Protein AF-A0A3C0TPS1-F1 (afdb_monomer_lite)

pLDDT: mean 89.46, std 7.99, range [56.47, 97.81]

Structure (mmCIF, N/CA/C/O backbone):
data_AF-A0A3C0TPS1-F1
#
_entry.id   AF-A0A3C0TPS1-F1
#
loop_
_atom_site.group_PDB
_atom_site.id
_atom_site.type_symbol
_atom_site.label_atom_id
_atom_site.label_alt_id
_atom_site.label_comp_id
_atom_site.label_asym_id
_atom_site.label_entity_id
_atom_site.label_seq_id
_atom_site.pdbx_PDB_ins_code
_atom_site.Cartn_x
_atom_site.Cartn_y
_atom_site.Cartn_z
_atom_site.occupancy
_atom_site.B_iso_or_equiv
_atom_site.auth_seq_id
_atom_site.auth_comp_id
_atom_site.auth_asym_id
_atom_site.auth_atom_id
_atom_site.pdbx_PDB_model_num
ATOM 1 N N . MET A 1 1 ? 9.807 -20.018 -4.879 1.00 60.03 1 MET A N 1
ATOM 2 C CA . MET A 1 1 ? 9.439 -18.612 -5.180 1.00 60.03 1 MET A CA 1
ATOM 3 C C . MET A 1 1 ? 10.696 -17.886 -5.630 1.00 60.03 1 MET A C 1
ATOM 5 O O . MET A 1 1 ? 11.675 -17.925 -4.900 1.00 60.03 1 MET A O 1
ATOM 9 N N . SER A 1 2 ? 10.713 -17.279 -6.819 1.00 87.44 2 SER A N 1
ATOM 10 C CA . SER A 1 2 ? 11.875 -16.501 -7.288 1.00 87.44 2 SER A CA 1
ATOM 11 C C . SER A 1 2 ? 12.015 -15.191 -6.498 1.00 87.44 2 SER A C 1
ATOM 13 O O . SER A 1 2 ? 11.004 -14.624 -6.071 1.00 87.44 2 SER A O 1
ATOM 15 N N . SER A 1 3 ? 13.234 -14.667 -6.347 1.00 85.50 3 SER A N 1
ATOM 16 C CA . SER A 1 3 ? 13.493 -13.360 -5.721 1.00 85.50 3 SER A CA 1
ATOM 17 C C . SER A 1 3 ? 12.656 -12.240 -6.357 1.00 85.50 3 SER A C 1
ATOM 19 O O . SER A 1 3 ? 12.059 -11.428 -5.650 1.00 85.50 3 SER A O 1
ATOM 21 N N . GLY A 1 4 ? 12.498 -12.261 -7.684 1.00 88.50 4 GLY A N 1
ATOM 22 C CA . GLY A 1 4 ? 11.648 -11.316 -8.409 1.00 88.50 4 GLY A CA 1
ATOM 23 C C . GLY A 1 4 ? 10.169 -11.410 -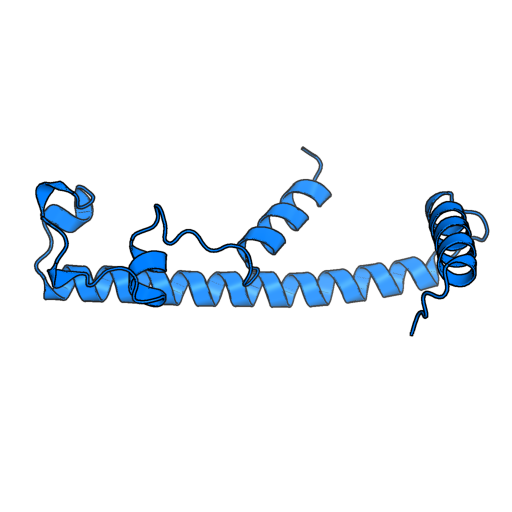8.020 1.00 88.50 4 GLY A C 1
ATOM 24 O O . GLY A 1 4 ? 9.512 -10.385 -7.849 1.00 88.50 4 GLY A O 1
ATOM 25 N N . SER A 1 5 ? 9.650 -12.624 -7.804 1.00 90.94 5 SER A N 1
ATOM 26 C CA . SER A 1 5 ? 8.246 -12.834 -7.411 1.00 90.94 5 SER A CA 1
ATOM 27 C C . SER A 1 5 ? 7.932 -12.279 -6.017 1.00 90.94 5 SER A C 1
ATOM 29 O O . SER A 1 5 ? 6.861 -11.713 -5.800 1.00 90.94 5 SER A O 1
ATOM 31 N N . LEU A 1 6 ? 8.890 -12.365 -5.086 1.00 93.12 6 LEU A N 1
ATOM 32 C CA . LEU A 1 6 ? 8.752 -11.805 -3.741 1.00 93.12 6 LEU A CA 1
ATOM 33 C C . LEU A 1 6 ? 8.708 -10.275 -3.781 1.00 93.12 6 LEU A C 1
ATOM 35 O O . LEU A 1 6 ? 7.841 -9.673 -3.151 1.00 93.12 6 LEU A O 1
ATOM 39 N N . VAL A 1 7 ? 9.585 -9.653 -4.577 1.00 93.06 7 VAL A N 1
ATOM 40 C CA . VAL A 1 7 ? 9.594 -8.195 -4.771 1.00 93.06 7 VAL A CA 1
ATOM 41 C C . VAL A 1 7 ? 8.271 -7.718 -5.367 1.00 93.06 7 VAL A C 1
ATOM 43 O O . VAL A 1 7 ? 7.671 -6.784 -4.840 1.00 93.06 7 VAL A O 1
ATOM 46 N N . GLN A 1 8 ? 7.777 -8.379 -6.418 1.00 93.94 8 GLN A N 1
ATOM 47 C CA . GLN A 1 8 ? 6.508 -8.002 -7.050 1.00 93.94 8 GLN A CA 1
ATOM 48 C C . GLN A 1 8 ? 5.327 -8.118 -6.086 1.00 93.94 8 GLN A C 1
ATOM 50 O O . GLN A 1 8 ? 4.478 -7.229 -6.044 1.00 93.94 8 GLN A O 1
ATOM 55 N N . ARG A 1 9 ? 5.301 -9.157 -5.244 1.00 95.06 9 ARG A N 1
ATOM 56 C CA . ARG A 1 9 ? 4.268 -9.297 -4.214 1.00 95.06 9 ARG A CA 1
ATOM 57 C C . ARG A 1 9 ? 4.318 -8.162 -3.191 1.00 95.06 9 ARG A C 1
ATOM 59 O O . ARG A 1 9 ? 3.268 -7.643 -2.821 1.00 95.06 9 ARG A O 1
ATOM 66 N N . SER A 1 10 ? 5.506 -7.764 -2.739 1.00 95.44 10 SER A N 1
ATOM 67 C CA . SER A 1 10 ? 5.656 -6.636 -1.810 1.00 95.44 10 SER A CA 1
ATOM 68 C C . SER A 1 10 ? 5.163 -5.324 -2.422 1.00 95.44 10 SER A C 1
ATOM 70 O O . SER A 1 10 ? 4.464 -4.567 -1.755 1.00 95.44 10 SER A O 1
ATOM 72 N N . VAL A 1 11 ? 5.457 -5.086 -3.704 1.00 96.06 11 VAL A N 1
ATOM 73 C CA . VAL A 1 11 ? 4.966 -3.914 -4.448 1.00 96.06 11 VAL A CA 1
ATOM 74 C C . VAL A 1 11 ? 3.447 -3.945 -4.594 1.00 96.06 11 VAL A C 1
ATOM 76 O O . VAL A 1 11 ? 2.797 -2.935 -4.342 1.00 96.06 11 VAL A O 1
ATOM 79 N N . ALA A 1 12 ? 2.868 -5.099 -4.935 1.00 95.88 12 ALA A N 1
ATOM 80 C CA . ALA A 1 12 ? 1.420 -5.250 -5.045 1.00 95.88 12 ALA A CA 1
ATOM 81 C C . ALA A 1 12 ? 0.716 -4.880 -3.729 1.00 95.88 12 ALA A C 1
ATOM 83 O O . ALA A 1 12 ? -0.240 -4.113 -3.742 1.00 95.88 12 ALA A O 1
ATOM 84 N N . LYS A 1 13 ? 1.245 -5.327 -2.584 1.00 94.94 13 LYS A N 1
ATOM 85 C CA . LYS A 1 13 ? 0.708 -4.997 -1.250 1.00 94.94 13 LYS A CA 1
ATOM 86 C C . LYS A 1 13 ? 0.867 -3.531 -0.837 1.00 94.94 13 LYS A C 1
ATOM 88 O O . LYS A 1 13 ? 0.186 -3.076 0.079 1.00 94.94 13 LYS A O 1
ATOM 93 N N . ALA A 1 14 ? 1.780 -2.804 -1.475 1.00 96.00 14 ALA A N 1
ATOM 94 C CA . ALA A 1 14 ? 1.970 -1.370 -1.269 1.00 96.00 14 ALA A CA 1
ATOM 95 C C . ALA A 1 14 ? 1.190 -0.505 -2.271 1.00 96.00 14 ALA A C 1
ATOM 97 O O . ALA A 1 14 ? 1.263 0.726 -2.208 1.00 96.00 14 ALA A O 1
ATOM 98 N N . SER A 1 15 ? 0.470 -1.134 -3.203 1.00 94.31 15 SER A N 1
ATOM 99 C CA . SER A 1 15 ? -0.356 -0.444 -4.188 1.00 94.31 15 SER A CA 1
ATOM 100 C C . SER A 1 15 ? -1.694 -0.009 -3.595 1.00 94.31 15 SER A C 1
ATOM 102 O O . SER A 1 15 ? -2.198 -0.606 -2.646 1.00 94.31 15 SER A O 1
ATOM 104 N N . LYS A 1 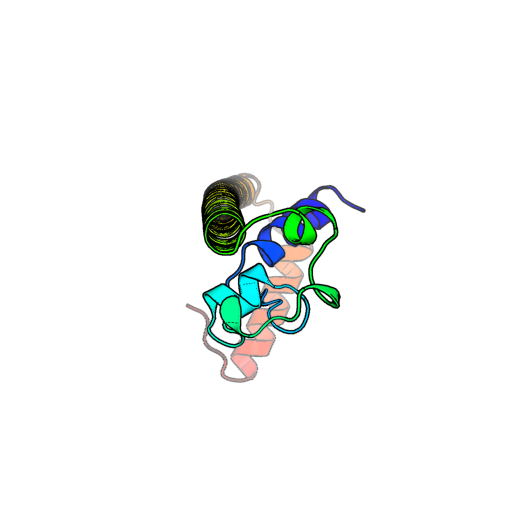16 ? -2.304 1.010 -4.206 1.00 90.62 16 LYS A N 1
ATOM 105 C CA . LYS A 1 16 ? -3.631 1.506 -3.807 1.00 90.62 16 LYS A CA 1
ATOM 106 C C . LYS A 1 16 ? -4.743 0.482 -4.047 1.00 90.62 16 LYS A C 1
ATOM 108 O O . LYS A 1 16 ? -5.782 0.557 -3.412 1.00 90.62 16 LYS A O 1
ATOM 113 N N . GLN A 1 17 ? -4.533 -0.445 -4.979 1.00 91.38 17 GLN A N 1
ATOM 114 C CA . GLN A 1 17 ? -5.497 -1.478 -5.351 1.00 91.38 17 GLN A CA 1
ATOM 115 C C . GLN A 1 17 ? -5.592 -2.591 -4.300 1.00 91.38 17 GLN A C 1
ATOM 117 O O . GLN A 1 17 ? -6.562 -3.343 -4.293 1.00 91.38 17 GLN A O 1
ATOM 122 N N . TYR A 1 18 ? -4.598 -2.714 -3.416 1.00 92.69 18 TYR A N 1
ATOM 123 C CA . TYR A 1 18 ? -4.581 -3.727 -2.366 1.00 92.69 18 TYR A CA 1
ATOM 124 C C . TYR A 1 18 ? -5.374 -3.250 -1.140 1.00 92.69 18 TYR A C 1
ATOM 126 O O . TYR A 1 18 ? -4.796 -2.817 -0.146 1.00 92.69 18 TYR A O 1
ATOM 134 N N . VAL A 1 19 ? -6.703 -3.311 -1.236 1.00 91.44 19 VAL A N 1
ATOM 135 C CA . VAL A 1 19 ? -7.644 -2.891 -0.185 1.00 91.44 19 VAL A CA 1
ATOM 136 C C . VAL A 1 19 ? -8.171 -4.117 0.558 1.00 91.44 19 VAL A C 1
ATOM 138 O O . VAL A 1 19 ? -8.710 -5.026 -0.070 1.00 91.44 19 VAL A O 1
ATOM 141 N N . ASN A 1 20 ? -8.057 -4.139 1.892 1.00 93.69 20 ASN A N 1
ATOM 142 C CA . ASN A 1 20 ? -8.456 -5.289 2.717 1.00 93.69 20 ASN A CA 1
ATOM 143 C C . ASN A 1 20 ? -9.585 -4.971 3.700 1.00 93.69 20 ASN A C 1
ATOM 145 O O . ASN A 1 20 ? -9.802 -5.726 4.641 1.00 93.69 20 ASN A O 1
ATOM 149 N N . ALA A 1 21 ? -10.339 -3.895 3.479 1.00 92.31 21 ALA A N 1
ATOM 150 C CA . ALA A 1 21 ? -11.383 -3.439 4.400 1.00 92.31 21 ALA A CA 1
ATOM 151 C C . ALA A 1 21 ? -12.471 -4.482 4.723 1.00 92.31 21 ALA A C 1
ATOM 153 O O . ALA A 1 21 ? -13.141 -4.368 5.740 1.00 92.31 21 ALA A O 1
ATOM 154 N N . ALA A 1 22 ? -12.639 -5.517 3.894 1.00 90.75 22 ALA A N 1
ATOM 155 C CA . ALA A 1 22 ? -13.560 -6.615 4.180 1.00 90.75 22 ALA A CA 1
ATOM 156 C C . ALA A 1 22 ? -13.118 -7.504 5.363 1.00 90.75 22 ALA A C 1
ATOM 158 O O . ALA A 1 22 ? -13.947 -8.219 5.919 1.00 90.75 22 ALA A O 1
ATOM 159 N N . TRP A 1 23 ? -11.831 -7.504 5.729 1.00 90.38 23 TRP A N 1
ATOM 160 C CA . TRP A 1 23 ? -11.280 -8.403 6.753 1.00 90.38 23 TRP A CA 1
ATOM 161 C C . TRP A 1 23 ? -10.162 -7.798 7.624 1.00 90.38 23 TRP A C 1
ATOM 163 O O . TRP A 1 23 ? -9.782 -8.409 8.620 1.00 90.38 23 TRP A O 1
ATOM 173 N N . ASP A 1 24 ? -9.643 -6.611 7.298 1.00 92.75 24 ASP A N 1
ATOM 174 C CA . ASP A 1 24 ? -8.672 -5.865 8.107 1.00 92.75 24 ASP A CA 1
ATOM 175 C C . ASP A 1 24 ? -9.342 -4.645 8.750 1.00 92.75 24 ASP A C 1
ATOM 177 O O . ASP A 1 24 ? -9.807 -3.736 8.062 1.00 92.75 24 ASP A O 1
ATOM 181 N N . LEU A 1 25 ? -9.354 -4.611 10.087 1.00 91.81 25 LEU A N 1
ATOM 182 C CA . LEU A 1 25 ? -9.972 -3.532 10.865 1.00 91.81 25 LEU A CA 1
ATOM 183 C C . LEU A 1 25 ? -9.321 -2.171 10.586 1.00 91.81 25 LEU A C 1
ATOM 185 O O . LEU A 1 25 ? -10.009 -1.159 10.543 1.00 91.81 25 LEU A O 1
ATOM 189 N N . VAL A 1 26 ? -8.001 -2.131 10.395 1.00 92.62 26 VAL A N 1
ATOM 190 C CA . VAL A 1 26 ? -7.277 -0.873 10.172 1.00 92.62 26 VAL A CA 1
ATOM 191 C C . VAL A 1 26 ? -7.645 -0.274 8.808 1.00 92.62 26 VAL A C 1
ATOM 193 O O . VAL A 1 26 ? -7.923 0.919 8.740 1.00 92.62 26 VAL A O 1
ATOM 196 N N . ASP A 1 27 ? -7.720 -1.088 7.749 1.00 92.31 27 ASP A N 1
ATOM 197 C CA . ASP A 1 27 ? -8.181 -0.658 6.420 1.00 92.31 27 ASP A CA 1
ATOM 198 C C . ASP A 1 27 ? -9.672 -0.266 6.446 1.00 92.31 27 ASP A C 1
ATOM 200 O O . ASP A 1 27 ? -10.055 0.714 5.809 1.00 92.31 27 ASP A O 1
ATOM 204 N N . ALA A 1 28 ? -10.508 -1.000 7.192 1.00 92.88 28 ALA A N 1
ATOM 205 C CA . ALA A 1 28 ? -11.936 -0.703 7.344 1.00 92.88 28 ALA A CA 1
ATOM 206 C C . ALA A 1 28 ? -12.203 0.613 8.095 1.00 92.88 28 ALA A C 1
ATOM 208 O O . ALA A 1 28 ? -13.187 1.298 7.820 1.00 92.88 28 ALA A O 1
ATOM 209 N N . VAL A 1 29 ? -11.332 0.971 9.043 1.00 92.44 29 VAL A N 1
ATOM 210 C CA . VAL A 1 29 ? -11.386 2.261 9.741 1.00 92.44 29 VAL A CA 1
ATOM 211 C C . VAL A 1 29 ? -10.840 3.383 8.850 1.00 92.44 29 VAL A C 1
ATOM 213 O O . VAL A 1 29 ? -11.472 4.431 8.759 1.00 92.44 29 VAL A O 1
ATOM 216 N N . ASP A 1 30 ? -9.714 3.178 8.150 1.00 91.75 30 ASP A N 1
ATOM 217 C CA . ASP A 1 30 ? -9.110 4.196 7.263 1.00 91.75 30 ASP A CA 1
ATOM 218 C C . ASP A 1 30 ? -10.032 4.577 6.097 1.00 91.75 30 ASP A C 1
ATOM 220 O O . ASP A 1 30 ? -10.089 5.743 5.711 1.00 91.75 30 ASP A O 1
ATOM 224 N N . ASN A 1 31 ? -10.785 3.616 5.549 1.00 90.75 31 ASN A N 1
ATOM 225 C CA . ASN A 1 31 ? -11.722 3.874 4.456 1.00 90.75 31 ASN A CA 1
ATOM 226 C C . ASN A 1 31 ? -13.150 4.239 4.915 1.00 90.75 31 ASN A C 1
ATOM 228 O O . ASN A 1 31 ? -14.014 4.464 4.068 1.00 90.75 31 ASN A O 1
ATOM 232 N N . GLY A 1 32 ? -13.405 4.280 6.227 1.00 90.69 32 GLY A N 1
ATOM 233 C CA . GLY A 1 32 ? -14.697 4.649 6.809 1.00 90.69 32 GLY A CA 1
ATOM 234 C C . GLY A 1 32 ? -15.794 3.581 6.732 1.00 90.69 32 GLY A C 1
ATOM 235 O O . GLY A 1 32 ? -16.945 3.888 7.036 1.00 90.69 32 GLY A O 1
ATOM 236 N N . SER A 1 33 ? -15.473 2.339 6.354 1.00 90.31 33 SER A N 1
ATOM 237 C CA . SER A 1 33 ? -16.449 1.234 6.326 1.00 90.31 33 SER A CA 1
ATOM 238 C C . SER A 1 33 ? -16.902 0.821 7.728 1.00 90.31 33 SER A C 1
ATOM 240 O O . SER A 1 33 ? -18.002 0.299 7.891 1.00 90.31 33 SER A O 1
ATOM 242 N N . VAL A 1 34 ? -16.053 1.032 8.737 1.00 91.31 34 VAL A N 1
ATOM 243 C CA . VAL A 1 34 ? -16.321 0.685 10.136 1.00 91.31 34 VAL A CA 1
ATOM 244 C C . VAL A 1 34 ? -15.886 1.830 11.041 1.00 91.31 34 VAL A C 1
ATOM 246 O O . VAL A 1 34 ? -14.762 2.321 10.945 1.00 91.31 34 VAL A O 1
ATOM 249 N N . LYS A 1 35 ? -16.752 2.217 11.981 1.00 90.12 35 LYS A N 1
ATOM 250 C CA . LYS A 1 35 ? -16.352 3.055 13.114 1.00 90.12 35 LYS A CA 1
ATOM 251 C C . LYS A 1 35 ? -15.848 2.152 14.228 1.00 90.12 35 LYS A C 1
ATOM 253 O O . LYS A 1 35 ? -16.530 1.214 14.626 1.00 90.12 35 LYS A O 1
ATOM 258 N N . LEU A 1 36 ? -14.662 2.448 14.752 1.00 87.56 36 LEU A N 1
ATOM 259 C CA . LEU A 1 36 ? -14.032 1.633 15.794 1.00 87.56 36 LEU A CA 1
ATOM 260 C C . LEU A 1 36 ? -14.890 1.524 17.069 1.00 87.56 36 LEU A C 1
ATOM 262 O O . LEU A 1 36 ? -14.819 0.523 17.776 1.00 87.56 36 LEU A O 1
ATOM 266 N N . GLU A 1 37 ? -15.704 2.542 17.338 1.00 86.56 37 GLU A N 1
ATOM 267 C CA . GLU A 1 37 ? -16.635 2.621 18.469 1.00 86.56 37 GLU A CA 1
ATOM 268 C C . GLU A 1 37 ? -17.791 1.614 18.364 1.00 86.56 37 GLU A C 1
ATOM 270 O O . GLU A 1 37 ? -18.266 1.124 19.385 1.00 86.56 37 GLU A O 1
ATOM 275 N N . ASP A 1 38 ? -18.193 1.254 17.141 1.00 88.06 38 ASP A N 1
ATOM 276 C CA . ASP A 1 38 ? -19.308 0.336 16.878 1.00 88.06 38 ASP A CA 1
ATOM 277 C C . ASP A 1 38 ? -18.875 -1.143 16.943 1.00 88.06 38 ASP A C 1
ATOM 279 O O . ASP A 1 38 ? -19.704 -2.059 16.904 1.00 88.06 38 ASP A O 1
ATOM 283 N N . VAL A 1 39 ? -17.565 -1.405 17.045 1.00 87.75 39 VAL A N 1
ATOM 284 C CA . VAL A 1 39 ? -17.014 -2.762 17.081 1.00 87.75 39 VAL A CA 1
ATOM 285 C C . VAL A 1 39 ? -17.159 -3.349 18.480 1.00 87.75 39 VAL A C 1
ATOM 287 O O . VAL A 1 39 ? -16.590 -2.857 19.458 1.00 87.75 39 VAL A O 1
ATOM 290 N N . LYS A 1 40 ? -17.892 -4.462 18.579 1.00 88.56 40 LYS A N 1
ATOM 291 C CA . LYS A 1 40 ? -18.082 -5.172 19.847 1.00 88.56 40 LYS A CA 1
ATOM 292 C C . LYS A 1 40 ? -16.752 -5.726 20.341 1.00 88.56 40 LYS A C 1
ATOM 294 O O . LYS A 1 40 ? -15.985 -6.321 19.590 1.00 88.56 40 LYS A O 1
ATOM 299 N N . GLU A 1 41 ? -16.530 -5.643 21.646 1.00 85.75 41 GLU A N 1
ATOM 300 C CA . GLU A 1 41 ? -15.290 -6.112 22.268 1.00 85.75 41 GLU A CA 1
ATOM 301 C C . GLU A 1 41 ? -14.994 -7.594 22.003 1.00 85.75 41 GLU A C 1
ATOM 303 O O . GLU A 1 41 ? -13.841 -7.978 21.823 1.00 85.75 41 GLU A O 1
ATOM 308 N N . LYS A 1 42 ? -16.029 -8.434 21.899 1.00 88.62 42 LYS A N 1
ATOM 309 C CA . LYS A 1 42 ? -15.868 -9.857 21.572 1.00 88.62 42 LYS A CA 1
ATOM 310 C C . LYS A 1 42 ? -15.213 -10.103 20.204 1.00 88.62 42 LYS A C 1
ATOM 312 O O . LYS A 1 42 ? -14.508 -11.105 20.074 1.00 88.62 42 LYS A O 1
ATOM 317 N N . ASP A 1 43 ? -15.406 -9.183 19.257 1.00 88.00 43 ASP A N 1
ATOM 318 C CA . ASP A 1 43 ? -14.952 -9.275 17.866 1.00 88.00 43 ASP A CA 1
ATOM 319 C C . ASP A 1 43 ? -13.561 -8.633 17.678 1.00 88.00 43 ASP A C 1
ATOM 321 O O . ASP A 1 43 ? -12.949 -8.754 16.618 1.00 88.00 43 ASP A O 1
ATOM 325 N N . LEU A 1 44 ? -13.023 -7.980 18.717 1.00 89.38 44 LEU A N 1
ATOM 326 C CA . LEU A 1 44 ? -11.678 -7.412 18.696 1.00 89.38 44 LEU A CA 1
ATOM 327 C C . LEU A 1 44 ? -10.590 -8.481 18.904 1.00 89.38 44 LEU A C 1
ATOM 329 O O . LEU A 1 44 ? -10.816 -9.484 19.583 1.00 89.38 44 LEU A O 1
ATOM 333 N N . PRO A 1 45 ? -9.365 -8.253 18.403 1.00 88.19 45 PRO A N 1
ATOM 334 C CA . PRO A 1 45 ? -8.203 -9.068 18.746 1.00 88.19 45 PRO A CA 1
ATOM 335 C C . PRO A 1 45 ? -7.906 -9.057 20.251 1.00 88.19 45 PRO A C 1
ATOM 337 O O . PRO A 1 45 ? -8.134 -8.056 20.930 1.00 88.19 45 PRO A O 1
ATOM 340 N N . ASN A 1 46 ? -7.320 -10.141 20.771 1.00 87.50 46 ASN A N 1
ATOM 341 C CA . ASN A 1 46 ? -7.019 -10.300 22.204 1.00 87.50 46 ASN A CA 1
ATOM 342 C C . ASN A 1 46 ? -6.197 -9.144 22.801 1.00 87.50 46 ASN A C 1
ATOM 344 O O . ASN A 1 46 ? -6.421 -8.766 23.949 1.00 87.50 46 ASN A O 1
ATOM 348 N N . GLU A 1 47 ? -5.269 -8.578 22.027 1.00 86.69 47 GLU A N 1
ATOM 349 C CA . GLU A 1 47 ? -4.473 -7.415 22.435 1.00 86.69 47 GLU A CA 1
ATOM 350 C C . GLU A 1 47 ? -5.348 -6.172 22.643 1.00 86.69 47 GLU A C 1
ATOM 352 O O . GLU A 1 47 ? -5.177 -5.452 23.621 1.00 86.69 47 GLU A O 1
ATOM 357 N N . MET A 1 48 ? -6.333 -5.962 21.765 1.00 90.00 48 MET A N 1
ATOM 358 C CA . MET A 1 48 ? -7.224 -4.802 21.794 1.00 90.00 48 MET A CA 1
ATOM 359 C C . MET A 1 48 ? -8.359 -4.934 22.812 1.00 90.00 48 MET A C 1
ATOM 361 O O . MET A 1 48 ? -8.855 -3.913 23.286 1.00 90.00 48 MET A O 1
ATOM 365 N N . LYS A 1 49 ? -8.769 -6.155 23.190 1.00 89.06 49 LYS A N 1
ATOM 366 C CA . LYS A 1 49 ? -9.802 -6.355 24.227 1.00 89.06 49 LYS A CA 1
ATOM 367 C C . LYS A 1 49 ? -9.399 -5.697 25.546 1.00 89.06 49 LYS A C 1
ATOM 369 O O . LYS A 1 49 ? -10.191 -4.978 26.136 1.00 89.06 49 LYS A O 1
ATOM 374 N N . LYS A 1 50 ? -8.127 -5.845 25.932 1.00 89.81 50 LYS A N 1
ATOM 375 C CA . LYS A 1 50 ? -7.559 -5.274 27.165 1.00 89.81 50 LYS A CA 1
ATOM 376 C C . LYS A 1 50 ? -7.344 -3.754 27.117 1.00 89.81 50 LYS A C 1
ATOM 378 O O . LYS A 1 50 ? -7.049 -3.168 28.150 1.00 89.81 50 LYS A O 1
ATOM 383 N N . MET A 1 51 ? -7.451 -3.136 25.941 1.00 89.88 51 MET A N 1
ATOM 384 C CA . MET A 1 51 ? -7.250 -1.699 25.749 1.00 89.88 51 MET A CA 1
ATOM 385 C C . MET A 1 51 ? -8.546 -0.924 25.999 1.00 89.88 51 MET A C 1
ATOM 387 O O . MET A 1 51 ? -9.629 -1.356 25.594 1.00 89.88 51 MET A O 1
ATOM 391 N N . SER A 1 52 ? -8.422 0.266 26.580 1.00 90.12 52 SER A N 1
ATOM 392 C CA . SER A 1 52 ? -9.487 1.272 26.618 1.00 90.12 52 SER A CA 1
ATOM 393 C C . SER A 1 52 ? -9.836 1.779 25.212 1.00 90.12 52 SER A C 1
ATOM 395 O O . SER A 1 52 ? -9.072 1.620 24.262 1.00 90.12 52 SER A O 1
ATOM 397 N N . THR A 1 53 ? -10.977 2.453 25.052 1.00 87.69 53 THR A N 1
ATOM 398 C CA . THR A 1 53 ? -11.393 3.018 23.753 1.00 87.69 53 THR A CA 1
ATOM 399 C C . THR A 1 53 ? -10.361 3.985 23.165 1.00 87.69 53 THR A C 1
ATOM 401 O O . THR A 1 53 ? -10.053 3.907 21.976 1.00 87.69 53 THR A O 1
ATOM 404 N N . LYS A 1 54 ? -9.760 4.842 24.003 1.00 89.69 54 LYS A N 1
ATOM 405 C CA . LYS A 1 54 ? -8.684 5.760 23.594 1.00 89.69 54 LYS A CA 1
ATOM 406 C C . LYS A 1 54 ? -7.428 5.012 23.146 1.00 89.69 54 LYS A C 1
ATOM 408 O O . LYS A 1 54 ? -6.838 5.368 22.130 1.00 89.69 54 LYS A O 1
ATOM 413 N N . GLU A 1 55 ? -7.038 3.963 23.865 1.00 91.75 55 GLU A N 1
ATOM 414 C CA . GLU A 1 55 ? -5.879 3.139 23.502 1.00 91.75 55 GLU A CA 1
ATOM 415 C C . GLU A 1 55 ? -6.122 2.345 22.216 1.00 91.75 55 GLU A C 1
ATOM 417 O O . GLU A 1 55 ? -5.225 2.267 21.380 1.00 91.75 55 GLU A O 1
ATOM 422 N N . ARG A 1 56 ? -7.339 1.825 21.999 1.00 91.81 56 ARG A N 1
ATOM 423 C CA . ARG A 1 56 ? -7.722 1.162 20.741 1.00 91.81 56 ARG A CA 1
ATOM 424 C C . ARG A 1 56 ? -7.584 2.115 19.555 1.00 91.81 56 ARG A C 1
ATOM 426 O O . ARG A 1 56 ? -6.993 1.738 18.544 1.00 91.81 56 ARG A O 1
ATOM 433 N N . ALA A 1 57 ? -8.087 3.345 19.686 1.00 91.06 57 ALA A N 1
ATOM 434 C CA . ALA A 1 57 ? -7.969 4.364 18.644 1.00 91.06 57 ALA A CA 1
ATOM 435 C C . ALA A 1 57 ? -6.499 4.699 18.346 1.00 91.06 57 ALA A C 1
ATOM 437 O O . ALA A 1 57 ? -6.076 4.643 17.191 1.00 91.06 57 ALA A O 1
ATOM 438 N N . ALA A 1 58 ? -5.697 4.942 19.388 1.00 93.06 58 ALA A N 1
ATOM 439 C CA . ALA A 1 58 ? -4.268 5.213 19.244 1.00 93.06 58 ALA A CA 1
ATOM 440 C C . ALA A 1 58 ? -3.505 4.031 18.612 1.00 93.06 58 ALA A C 1
ATOM 442 O O . ALA A 1 58 ? -2.617 4.228 17.779 1.00 93.06 58 ALA A O 1
ATOM 443 N N . TYR A 1 59 ? -3.864 2.793 18.962 1.00 93.62 59 TYR A N 1
ATOM 444 C CA . TYR A 1 59 ? -3.257 1.590 18.397 1.00 93.62 59 TYR A CA 1
ATOM 445 C C . TYR A 1 59 ? -3.533 1.475 16.894 1.00 93.62 59 TYR A C 1
ATOM 447 O O . TYR A 1 59 ? -2.593 1.301 16.110 1.00 93.62 59 TYR A O 1
ATOM 455 N N . VAL A 1 60 ? -4.796 1.633 16.482 1.00 93.50 60 VAL A N 1
ATOM 456 C CA . VAL A 1 60 ? -5.203 1.603 15.067 1.00 93.50 60 VAL A CA 1
ATOM 457 C C . VAL A 1 60 ? -4.507 2.716 14.286 1.00 93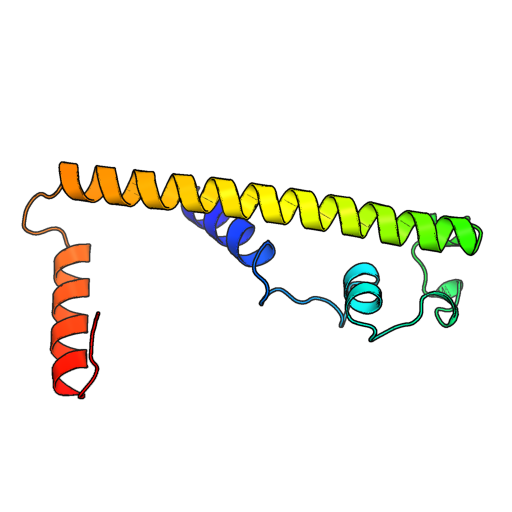.50 60 VAL A C 1
ATOM 459 O O . VAL A 1 60 ? -3.907 2.447 13.245 1.00 93.50 60 VAL A O 1
ATOM 462 N N . GLU A 1 61 ? -4.495 3.941 14.813 1.00 93.50 61 GLU A N 1
ATOM 463 C CA . GLU A 1 61 ? -3.840 5.083 14.172 1.00 93.50 61 GLU A CA 1
ATOM 464 C C . GLU A 1 61 ? -2.323 4.869 14.022 1.00 93.50 61 GLU A C 1
ATOM 466 O O . GLU A 1 61 ? -1.754 5.102 12.952 1.00 93.50 61 GLU A O 1
ATOM 471 N N . SER A 1 62 ? -1.651 4.377 15.068 1.00 95.62 62 SER A N 1
ATOM 472 C CA . SER A 1 62 ? -0.213 4.089 15.017 1.00 95.62 62 SER A CA 1
ATOM 473 C C . SER A 1 62 ? 0.119 2.988 14.003 1.00 95.62 62 SER A C 1
ATOM 475 O O . SER A 1 62 ? 1.111 3.083 13.276 1.00 95.62 62 SER A O 1
ATOM 477 N N . THR A 1 63 ? -0.734 1.966 13.905 1.00 94.94 63 THR A N 1
ATOM 478 C CA . THR A 1 63 ? -0.590 0.864 12.948 1.00 94.94 63 THR A CA 1
ATOM 479 C C . THR A 1 63 ? -0.790 1.356 11.519 1.00 94.94 63 THR A C 1
ATOM 481 O O . THR A 1 63 ? 0.009 1.036 10.637 1.00 94.94 63 THR A O 1
ATOM 484 N N . LEU A 1 64 ? -1.797 2.202 11.299 1.00 94.38 64 LEU A N 1
ATOM 485 C CA . LEU A 1 64 ? -2.063 2.846 10.018 1.00 94.38 64 LEU A CA 1
ATOM 486 C C . LEU A 1 64 ? -0.888 3.724 9.566 1.00 94.38 64 LEU A C 1
ATOM 488 O O . LEU A 1 64 ? -0.459 3.635 8.414 1.00 94.38 64 LEU A O 1
ATOM 492 N N . LYS A 1 65 ? -0.323 4.534 10.472 1.00 96.25 65 LYS A N 1
ATOM 493 C CA . LYS A 1 65 ? 0.861 5.367 10.199 1.00 96.25 65 LYS A CA 1
ATOM 494 C C . LYS A 1 65 ? 2.058 4.515 9.777 1.00 96.25 65 LYS A C 1
ATOM 496 O O . LYS A 1 65 ? 2.593 4.721 8.687 1.00 96.25 65 LYS A O 1
ATOM 501 N N . LYS A 1 66 ? 2.407 3.491 10.566 1.00 96.75 66 LYS A N 1
ATOM 502 C CA . LYS A 1 66 ? 3.490 2.543 10.239 1.00 96.75 66 LYS A CA 1
ATOM 503 C C . LYS A 1 66 ? 3.265 1.864 8.885 1.00 96.75 66 LYS A C 1
ATOM 505 O O . LYS A 1 66 ? 4.197 1.726 8.094 1.00 96.75 66 LYS A O 1
ATOM 510 N N . ARG A 1 67 ? 2.025 1.462 8.586 1.00 95.31 67 ARG A N 1
ATOM 511 C CA . ARG A 1 67 ? 1.660 0.858 7.296 1.00 95.31 67 ARG A CA 1
ATOM 512 C C . ARG A 1 67 ? 1.912 1.831 6.144 1.00 95.31 67 ARG A C 1
ATOM 514 O O . ARG A 1 67 ? 2.614 1.465 5.203 1.00 95.31 67 ARG A O 1
ATOM 521 N N . LYS A 1 68 ? 1.423 3.072 6.242 1.00 94.88 68 LYS A N 1
ATOM 522 C CA . LYS A 1 68 ? 1.622 4.120 5.223 1.00 94.88 68 LYS A CA 1
ATOM 523 C C . LYS A 1 68 ? 3.110 4.428 5.001 1.00 94.88 68 LYS A C 1
ATOM 525 O O . LYS A 1 68 ? 3.548 4.547 3.855 1.00 94.88 68 LYS A O 1
ATOM 530 N N . GLU A 1 69 ? 3.909 4.486 6.065 1.00 97.12 69 GLU A N 1
ATOM 531 C CA . GLU A 1 69 ? 5.365 4.675 5.983 1.00 97.12 69 GLU A CA 1
ATOM 532 C C . GLU A 1 69 ? 6.065 3.531 5.238 1.00 97.12 69 GLU A C 1
ATOM 534 O O . GLU A 1 69 ? 6.850 3.770 4.314 1.00 97.12 69 GLU A O 1
ATOM 539 N N . LEU A 1 70 ? 5.750 2.280 5.588 1.00 96.94 70 LEU A N 1
ATOM 540 C CA . LEU A 1 70 ? 6.317 1.102 4.930 1.00 96.94 70 LEU A CA 1
ATOM 541 C C . LEU A 1 70 ? 5.918 1.027 3.455 1.00 96.94 70 LEU A C 1
ATOM 543 O O . LEU A 1 70 ? 6.773 0.788 2.602 1.00 96.94 70 LEU A O 1
ATOM 547 N N . GLN A 1 71 ? 4.647 1.276 3.133 1.00 96.06 71 GLN A N 1
ATOM 548 C CA . GLN A 1 71 ? 4.167 1.303 1.750 1.00 96.06 71 GLN A CA 1
ATOM 549 C C . GLN A 1 71 ? 4.882 2.386 0.934 1.00 96.06 71 GLN A C 1
ATOM 551 O O . GLN A 1 71 ? 5.337 2.120 -0.180 1.00 96.06 71 GLN A O 1
ATOM 556 N N . LYS A 1 72 ? 5.063 3.588 1.502 1.00 97.06 72 LYS A N 1
ATOM 557 C CA . LYS A 1 72 ? 5.840 4.662 0.870 1.00 97.06 72 LYS A CA 1
ATOM 558 C C . LYS A 1 72 ? 7.275 4.214 0.595 1.00 97.06 72 LYS A C 1
ATOM 560 O O . LYS A 1 72 ? 7.749 4.374 -0.527 1.00 97.06 72 LYS A O 1
ATOM 565 N N . LYS A 1 73 ? 7.941 3.593 1.574 1.00 97.81 73 LYS A N 1
ATOM 566 C CA . LYS A 1 73 ? 9.309 3.074 1.419 1.00 97.81 73 LYS A CA 1
ATOM 567 C C . LYS A 1 73 ? 9.404 2.014 0.317 1.00 97.81 73 LYS A C 1
ATOM 569 O O . LYS A 1 73 ? 10.299 2.094 -0.521 1.00 97.81 73 LYS A O 1
ATOM 574 N N . ILE A 1 74 ? 8.470 1.060 0.277 1.00 97.50 74 ILE A N 1
ATOM 575 C CA . ILE A 1 74 ? 8.404 0.028 -0.773 1.00 97.50 74 ILE A CA 1
ATOM 576 C C . ILE A 1 74 ? 8.254 0.673 -2.154 1.00 97.50 74 ILE A C 1
ATOM 578 O O . ILE A 1 74 ? 8.962 0.300 -3.090 1.00 97.50 74 ILE A O 1
ATOM 582 N N . ASN A 1 75 ? 7.364 1.658 -2.285 1.00 96.25 75 ASN A N 1
ATOM 583 C CA . ASN A 1 75 ? 7.112 2.330 -3.556 1.00 96.25 75 ASN A CA 1
ATOM 584 C C . ASN A 1 75 ? 8.327 3.141 -4.034 1.00 96.25 75 ASN A C 1
ATOM 586 O O . ASN A 1 75 ? 8.663 3.075 -5.219 1.00 96.25 75 ASN A O 1
ATOM 590 N N . THR A 1 76 ? 9.028 3.831 -3.127 1.00 97.38 76 THR A N 1
ATOM 591 C CA . THR A 1 76 ? 10.290 4.524 -3.436 1.00 97.38 76 THR A CA 1
ATOM 592 C C . THR A 1 76 ? 11.350 3.545 -3.941 1.00 97.38 76 THR A C 1
ATOM 594 O O . THR A 1 76 ? 11.855 3.711 -5.051 1.00 97.38 76 THR A O 1
ATOM 597 N N . LEU A 1 77 ? 11.608 2.465 -3.197 1.00 97.12 77 LEU A N 1
ATOM 598 C CA . LEU A 1 77 ? 12.596 1.451 -3.583 1.00 97.12 77 LEU A CA 1
ATOM 599 C C . LEU A 1 77 ? 12.237 0.771 -4.910 1.00 97.12 77 LEU A C 1
ATOM 601 O O . LEU A 1 77 ? 13.107 0.479 -5.729 1.00 97.12 77 LEU A O 1
ATOM 605 N N . ASN A 1 78 ? 10.950 0.529 -5.173 1.00 96.06 78 ASN A N 1
ATOM 606 C CA . ASN A 1 78 ? 10.527 -0.040 -6.449 1.00 96.06 78 ASN A CA 1
ATOM 607 C C . ASN A 1 78 ? 10.734 0.932 -7.618 1.00 96.06 78 ASN A C 1
ATOM 609 O O . ASN A 1 78 ? 11.075 0.484 -8.713 1.00 96.06 78 ASN A O 1
ATOM 613 N N . LYS A 1 79 ? 10.557 2.243 -7.408 1.00 96.19 79 LYS A N 1
ATOM 614 C CA . LYS A 1 79 ? 10.859 3.259 -8.426 1.00 96.19 79 LYS A CA 1
ATOM 615 C C . LYS A 1 79 ? 12.348 3.245 -8.778 1.00 96.19 79 LYS A C 1
ATOM 617 O O . LYS A 1 79 ? 12.684 3.169 -9.957 1.00 96.19 79 LYS A O 1
ATOM 622 N N . GLU A 1 80 ? 13.216 3.231 -7.771 1.00 96.81 80 GLU A N 1
ATOM 623 C CA . GLU A 1 80 ? 14.672 3.130 -7.946 1.00 96.81 80 GLU A CA 1
ATOM 624 C C . GLU A 1 80 ? 15.063 1.838 -8.671 1.00 96.81 80 GLU A C 1
ATOM 626 O O . GLU A 1 80 ? 15.791 1.870 -9.662 1.00 96.81 80 GLU A O 1
ATOM 631 N N . ARG A 1 81 ? 14.495 0.700 -8.253 1.00 95.31 81 ARG A N 1
ATOM 632 C CA . ARG A 1 81 ? 14.713 -0.596 -8.906 1.00 95.31 81 ARG A CA 1
ATOM 633 C C . ARG A 1 81 ? 14.299 -0.573 -10.376 1.00 95.31 81 ARG A C 1
ATOM 635 O O . ARG A 1 81 ? 15.025 -1.100 -11.212 1.00 95.31 81 ARG A O 1
ATOM 642 N N . ARG A 1 82 ? 13.137 -0.001 -10.709 1.00 93.25 82 ARG A N 1
ATOM 643 C CA . ARG A 1 82 ? 12.673 0.104 -12.103 1.00 93.25 82 ARG A CA 1
ATOM 644 C C . ARG A 1 82 ? 13.626 0.947 -12.942 1.00 93.25 82 ARG A C 1
ATOM 646 O O . ARG A 1 82 ? 13.988 0.502 -14.025 1.00 93.25 82 ARG A O 1
ATOM 653 N N . ALA A 1 83 ? 14.060 2.096 -12.425 1.00 94.88 83 ALA A N 1
ATOM 654 C CA . ALA A 1 83 ? 15.022 2.957 -13.106 1.00 94.88 83 ALA A CA 1
ATOM 655 C C . ALA A 1 83 ? 16.363 2.239 -13.339 1.00 94.88 83 ALA A C 1
ATOM 657 O O . ALA A 1 83 ? 16.912 2.291 -14.437 1.00 94.88 83 ALA A O 1
ATOM 658 N N . TYR A 1 84 ? 16.858 1.511 -12.333 1.00 93.62 84 TYR A N 1
ATOM 659 C CA . TYR A 1 84 ? 18.067 0.701 -12.463 1.00 93.62 84 TYR A CA 1
ATOM 660 C C . TYR A 1 84 ? 17.910 -0.397 -13.523 1.00 93.62 84 TYR A C 1
ATOM 662 O O . TYR A 1 84 ? 18.723 -0.487 -14.436 1.00 93.62 84 TYR A O 1
ATOM 670 N N . VAL A 1 85 ? 16.834 -1.189 -13.460 1.00 89.25 85 VAL A N 1
ATOM 671 C CA . VAL A 1 85 ? 16.573 -2.264 -14.433 1.00 89.25 85 VAL A CA 1
ATOM 672 C C . VAL A 1 85 ? 16.434 -1.714 -15.850 1.00 89.25 85 VAL A C 1
ATOM 674 O O . VAL A 1 85 ? 16.949 -2.318 -16.783 1.00 89.25 85 VAL A O 1
ATOM 677 N N . GLU A 1 86 ? 15.767 -0.577 -16.036 1.00 87.69 86 GLU A N 1
ATOM 678 C CA 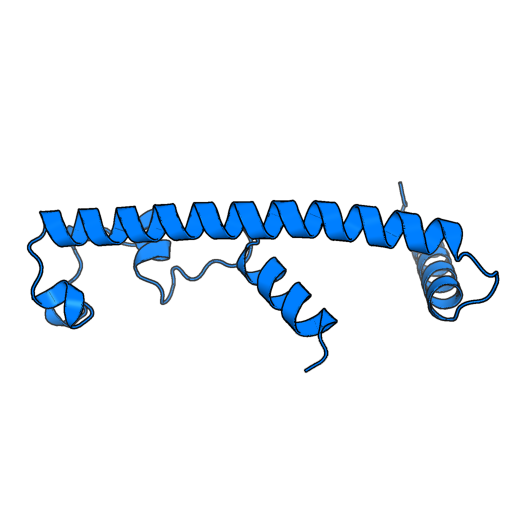. GLU A 1 86 ? 15.656 0.061 -17.349 1.00 87.69 86 GLU A CA 1
ATOM 679 C C . GLU A 1 86 ? 17.022 0.517 -17.878 1.00 87.69 86 GLU A C 1
ATOM 681 O O . GLU A 1 86 ? 17.351 0.262 -19.037 1.00 87.69 86 GLU A O 1
ATOM 686 N N . LYS A 1 87 ? 17.846 1.134 -17.021 1.00 90.44 87 LYS A N 1
ATOM 687 C CA . LYS A 1 87 ? 19.212 1.543 -17.366 1.00 90.44 87 LYS A CA 1
ATOM 688 C C . LYS A 1 87 ? 20.073 0.345 -17.764 1.00 90.44 87 LYS A C 1
ATOM 690 O O . LYS A 1 87 ? 20.745 0.398 -18.789 1.00 90.44 87 LYS A O 1
ATOM 695 N N . GLU A 1 88 ? 20.042 -0.732 -16.987 1.00 88.38 88 GLU A N 1
ATOM 696 C CA . GLU A 1 88 ? 20.829 -1.936 -17.271 1.00 88.38 88 GLU A CA 1
ATOM 697 C C . GLU A 1 88 ? 20.322 -2.681 -18.509 1.00 88.38 88 GLU A C 1
ATOM 699 O O . GLU A 1 88 ? 21.129 -3.165 -19.296 1.00 88.38 88 GLU A O 1
ATOM 704 N N . ARG A 1 89 ? 19.006 -2.705 -18.757 1.00 81.88 89 ARG A N 1
ATOM 705 C CA . ARG A 1 89 ? 18.442 -3.237 -20.009 1.00 81.88 89 ARG A CA 1
ATOM 706 C C . ARG A 1 89 ? 18.922 -2.463 -21.232 1.00 81.88 89 ARG A C 1
ATOM 708 O O . ARG A 1 89 ? 19.253 -3.082 -22.231 1.00 81.88 89 ARG A O 1
ATOM 715 N N . LYS A 1 90 ? 18.983 -1.129 -21.151 1.00 82.00 90 LYS A N 1
ATOM 716 C CA . LYS A 1 90 ? 19.505 -0.280 -22.235 1.00 82.00 90 LYS A CA 1
ATOM 717 C C . LYS A 1 90 ? 20.998 -0.515 -22.486 1.00 82.00 90 LYS A C 1
ATOM 719 O O . LYS A 1 90 ? 21.417 -0.518 -23.634 1.00 82.00 90 LYS A O 1
ATOM 724 N N . LYS A 1 91 ? 21.793 -0.727 -21.432 1.00 81.62 91 LYS A N 1
ATOM 725 C CA . LYS A 1 91 ? 23.232 -1.029 -21.552 1.00 81.62 91 LYS A CA 1
ATOM 726 C C . LYS A 1 91 ? 23.503 -2.414 -22.133 1.00 81.62 91 LYS A C 1
ATOM 728 O O . LYS A 1 91 ? 24.386 -2.561 -22.965 1.00 81.62 91 LYS A O 1
ATOM 733 N N . ASN A 1 92 ? 22.743 -3.411 -21.689 1.00 70.50 92 ASN A N 1
ATOM 734 C CA . ASN A 1 92 ? 22.885 -4.805 -22.105 1.00 70.50 92 ASN A CA 1
ATOM 735 C C . ASN A 1 92 ? 21.961 -5.144 -23.280 1.00 70.50 92 ASN A C 1
ATOM 737 O O . ASN A 1 92 ? 21.563 -6.298 -23.429 1.00 70.50 92 ASN A O 1
ATOM 741 N N . ALA A 1 93 ? 21.580 -4.144 -24.081 1.00 64.38 93 ALA A N 1
ATOM 742 C CA . ALA A 1 93 ? 20.747 -4.327 -25.257 1.00 64.38 93 ALA A CA 1
ATOM 743 C C . ALA A 1 93 ? 21.546 -5.065 -26.342 1.00 64.38 93 ALA A C 1
ATOM 745 O O . ALA A 1 93 ? 22.051 -4.465 -27.284 1.00 64.38 93 ALA A O 1
ATOM 746 N N . GLN A 1 94 ? 21.689 -6.379 -26.187 1.00 63.09 94 GLN A N 1
ATOM 747 C CA . GLN A 1 94 ? 21.982 -7.259 -27.306 1.00 63.09 94 GLN A CA 1
ATOM 748 C C . GLN A 1 94 ? 20.717 -7.376 -28.156 1.00 63.09 94 GLN A C 1
ATOM 750 O O . GLN A 1 94 ? 19.624 -7.624 -27.638 1.00 63.09 94 GLN A O 1
ATOM 755 N N . GLU A 1 95 ? 20.858 -7.184 -29.464 1.00 61.28 95 GLU A N 1
ATOM 756 C CA . GLU A 1 95 ? 19.785 -7.475 -30.408 1.00 61.28 95 GLU A CA 1
ATOM 757 C C . GLU A 1 95 ? 19.385 -8.957 -30.299 1.00 61.28 95 GLU A C 1
ATOM 759 O O . GLU A 1 95 ? 20.240 -9.840 -30.259 1.00 61.28 95 GLU A O 1
ATOM 764 N N . GLY A 1 96 ? 18.076 -9.237 -30.245 1.00 65.12 96 GLY A N 1
ATOM 765 C CA . GLY A 1 96 ? 17.547 -10.599 -30.400 1.00 65.12 96 GLY A CA 1
ATOM 766 C C . GLY A 1 96 ? 17.170 -11.366 -29.127 1.00 65.12 96 GLY A C 1
ATOM 767 O O . GLY A 1 96 ? 16.972 -12.578 -29.202 1.00 65.12 96 GLY A O 1
ATOM 768 N N . THR A 1 97 ? 17.019 -10.724 -27.966 1.00 76.06 97 THR A N 1
ATOM 769 C CA . THR A 1 97 ? 16.490 -11.426 -26.784 1.00 76.06 97 THR A CA 1
ATOM 770 C C . THR A 1 97 ? 15.009 -11.804 -26.959 1.00 76.06 97 THR A C 1
ATOM 772 O O . THR A 1 97 ? 14.217 -11.081 -27.573 1.00 76.06 97 THR A O 1
ATOM 775 N N . LEU A 1 98 ? 14.613 -12.959 -26.410 1.00 80.25 98 LEU A N 1
ATOM 776 C CA . LEU A 1 98 ? 13.249 -13.495 -26.534 1.00 80.25 98 LEU A CA 1
ATOM 777 C C . LEU A 1 98 ? 12.181 -12.516 -26.021 1.00 80.25 98 LEU A C 1
ATOM 779 O O . LEU A 1 98 ? 11.117 -12.381 -26.621 1.00 80.25 98 LEU A O 1
ATOM 783 N N . ASP A 1 99 ? 12.457 -11.815 -24.924 1.00 79.12 99 ASP A N 1
ATOM 784 C CA . ASP A 1 99 ? 11.549 -10.821 -24.352 1.00 79.12 99 ASP A CA 1
ATOM 785 C C . ASP A 1 99 ? 11.320 -9.631 -25.295 1.00 79.12 99 ASP A C 1
ATOM 787 O O . ASP A 1 99 ? 10.175 -9.211 -25.467 1.00 79.12 99 ASP A O 1
ATOM 791 N N . LEU A 1 100 ? 12.361 -9.135 -25.973 1.00 79.44 100 LEU A N 1
ATOM 792 C CA . LEU A 1 100 ? 12.229 -8.087 -26.990 1.00 79.44 100 LEU A CA 1
ATOM 793 C C . LEU A 1 100 ? 11.420 -8.567 -28.200 1.00 79.44 100 LEU A C 1
ATOM 795 O O . LEU A 1 100 ? 10.547 -7.837 -28.674 1.00 79.44 100 LEU A O 1
ATOM 799 N N . ALA A 1 101 ? 11.653 -9.797 -28.666 1.00 85.06 101 ALA A N 1
ATOM 800 C CA . ALA A 1 101 ? 10.905 -10.382 -29.780 1.00 85.06 101 ALA A CA 1
ATOM 801 C C . ALA A 1 101 ? 9.407 -10.537 -29.455 1.00 85.06 101 ALA A C 1
ATOM 803 O O . ALA A 1 101 ? 8.550 -10.195 -30.277 1.00 85.06 101 ALA A O 1
ATOM 804 N N . ILE A 1 102 ? 9.082 -10.985 -28.236 1.00 87.25 102 ILE A N 1
ATOM 805 C CA . ILE A 1 102 ? 7.698 -11.100 -27.755 1.00 87.25 102 ILE A CA 1
ATOM 806 C C . ILE A 1 102 ? 7.048 -9.715 -27.644 1.00 87.25 102 ILE A C 1
ATOM 808 O O . ILE A 1 102 ? 5.948 -9.519 -28.157 1.00 87.25 102 ILE A O 1
ATOM 812 N N . ILE A 1 103 ? 7.720 -8.737 -27.022 1.00 86.38 103 ILE A N 1
ATOM 813 C CA . ILE A 1 103 ? 7.187 -7.371 -26.873 1.00 86.38 103 ILE A CA 1
ATOM 814 C C . ILE A 1 103 ? 6.916 -6.741 -28.241 1.00 86.38 103 ILE A C 1
ATOM 816 O O . ILE A 1 103 ? 5.849 -6.156 -28.439 1.00 86.38 103 ILE A O 1
ATOM 820 N N . LYS A 1 104 ? 7.852 -6.876 -29.188 1.00 86.69 104 LYS A N 1
ATOM 821 C CA . LYS A 1 104 ? 7.696 -6.370 -30.555 1.00 86.69 104 LYS A CA 1
ATOM 822 C C . LYS A 1 104 ? 6.485 -7.004 -31.243 1.00 86.69 104 LYS A C 1
ATOM 824 O O . LYS A 1 104 ? 5.616 -6.278 -31.715 1.00 86.69 104 LYS A O 1
ATOM 829 N N . SER A 1 105 ? 6.375 -8.332 -31.194 1.00 90.50 105 SER A N 1
ATOM 830 C CA . SER A 1 105 ? 5.258 -9.072 -31.799 1.00 90.50 105 SER A CA 1
ATOM 831 C C . SER A 1 105 ? 3.901 -8.664 -31.213 1.00 90.50 105 SER A C 1
ATOM 833 O O . SER A 1 105 ? 2.937 -8.466 -31.951 1.00 90.50 105 SER A O 1
ATOM 835 N N . ILE A 1 106 ? 3.813 -8.494 -29.888 1.00 92.06 106 ILE A N 1
ATOM 836 C CA . ILE A 1 106 ? 2.578 -8.061 -29.216 1.00 92.06 106 ILE A C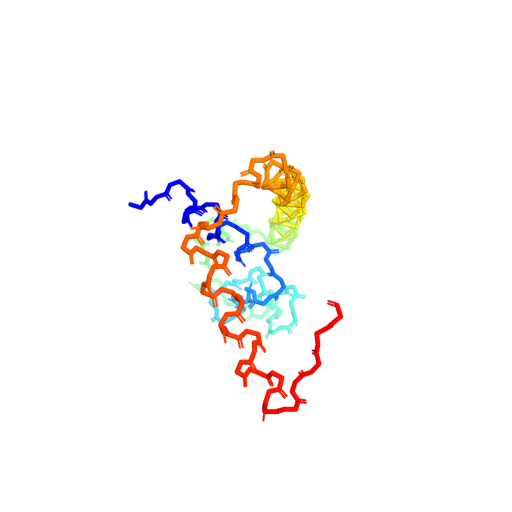A 1
ATOM 837 C C . ILE A 1 106 ? 2.216 -6.626 -29.614 1.00 92.06 106 ILE A C 1
ATOM 839 O O . ILE A 1 106 ? 1.053 -6.357 -29.912 1.00 92.06 106 ILE A O 1
ATOM 843 N N . ARG A 1 107 ? 3.190 -5.707 -29.648 1.00 90.38 107 ARG A N 1
ATOM 844 C CA . ARG A 1 107 ? 2.954 -4.316 -30.068 1.00 90.38 107 ARG A CA 1
ATOM 845 C C . ARG A 1 107 ? 2.469 -4.237 -31.510 1.00 90.38 107 ARG A C 1
ATOM 847 O O . ARG A 1 107 ? 1.486 -3.554 -31.766 1.00 90.38 107 ARG A O 1
ATOM 854 N N . GLU A 1 108 ? 3.089 -4.973 -32.429 1.00 91.81 108 GLU A N 1
ATOM 855 C CA . GLU A 1 108 ? 2.654 -5.034 -33.830 1.00 91.81 10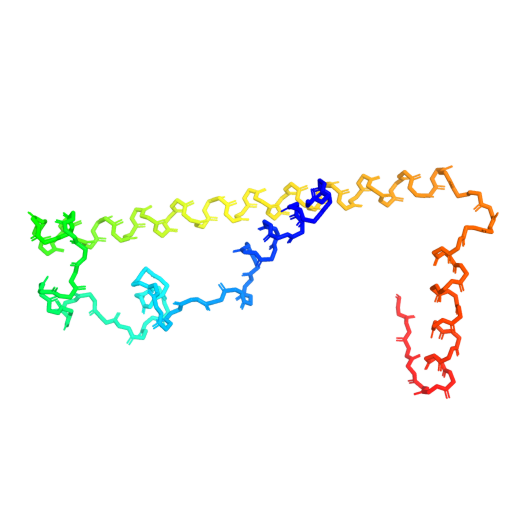8 GLU A CA 1
ATOM 856 C C . GLU A 1 108 ? 1.210 -5.538 -33.963 1.00 91.81 108 GLU A C 1
ATOM 858 O O . GLU A 1 108 ? 0.414 -4.964 -34.706 1.00 91.81 108 GLU A O 1
ATOM 863 N N . GLN A 1 109 ? 0.838 -6.584 -33.218 1.00 93.94 109 GLN A N 1
ATOM 864 C CA . GLN A 1 109 ? -0.541 -7.083 -33.206 1.00 93.94 109 GLN A CA 1
ATOM 865 C C . GLN A 1 109 ? -1.529 -6.085 -32.595 1.00 93.94 109 GLN A C 1
ATOM 867 O O . GLN A 1 109 ? -2.667 -6.000 -33.048 1.00 93.94 109 GLN A O 1
ATOM 872 N N . ALA A 1 110 ? -1.115 -5.341 -31.574 1.00 93.88 110 ALA A N 1
ATOM 873 C CA . ALA A 1 110 ? -1.956 -4.347 -30.927 1.00 93.88 110 ALA A CA 1
ATOM 874 C C . ALA A 1 110 ? -2.169 -3.105 -31.808 1.00 93.88 110 ALA A C 1
ATOM 876 O O . ALA A 1 110 ? -3.296 -2.630 -31.899 1.00 93.88 110 ALA A O 1
ATOM 877 N N . VAL A 1 111 ? -1.150 -2.646 -32.542 1.00 94.94 111 VAL A N 1
ATOM 878 C CA . VAL A 1 111 ? -1.306 -1.565 -33.534 1.00 94.94 111 VAL A CA 1
ATOM 879 C C . VAL A 1 111 ? -2.298 -1.966 -34.629 1.00 94.94 111 VAL A C 1
ATOM 881 O O . VAL A 1 111 ? -3.166 -1.176 -34.976 1.00 94.94 111 VAL A O 1
ATOM 884 N N . LYS A 1 112 ? -2.268 -3.222 -35.107 1.00 94.56 112 LYS A N 1
ATOM 885 C CA . LYS A 1 112 ? -3.282 -3.751 -36.049 1.00 94.56 112 LYS A CA 1
ATOM 886 C C . LYS A 1 112 ? -4.709 -3.773 -35.484 1.00 94.56 112 LYS A C 1
ATOM 888 O O . LYS A 1 112 ? -5.656 -3.961 -36.238 1.00 94.56 112 LYS A O 1
ATOM 893 N N . LYS A 1 113 ? -4.861 -3.653 -34.165 1.00 94.31 113 LYS A N 1
ATOM 894 C CA . LYS A 1 113 ? -6.144 -3.544 -33.461 1.00 94.31 113 LYS A CA 1
ATOM 895 C C . LYS A 1 113 ? -6.432 -2.108 -33.008 1.00 94.31 113 LYS A C 1
ATOM 897 O O . LYS A 1 113 ? -7.244 -1.928 -32.107 1.00 94.31 113 LYS A O 1
ATOM 902 N N . GLU A 1 114 ? -5.768 -1.121 -33.610 1.00 92.81 114 GLU A N 1
ATOM 903 C CA . GLU A 1 114 ? -5.957 0.311 -33.347 1.00 92.81 114 GLU A CA 1
ATOM 904 C C . GLU A 1 114 ? -5.555 0.756 -31.924 1.00 92.81 114 GLU A C 1
ATOM 906 O O . GLU A 1 114 ? -6.038 1.767 -31.416 1.00 92.81 114 GLU A O 1
ATOM 911 N N . PHE A 1 115 ? -4.647 0.030 -31.256 1.00 90.62 115 PHE A N 1
ATOM 912 C CA . PHE A 1 115 ? -4.039 0.500 -30.005 1.00 90.62 115 PHE A CA 1
ATOM 913 C C . PHE A 1 115 ? -2.831 1.403 -30.287 1.00 90.62 115 PHE A C 1
ATOM 915 O O . PHE A 1 115 ? -1.915 1.016 -31.016 1.00 90.62 115 PHE A O 1
ATOM 922 N N . SER A 1 116 ? -2.791 2.576 -29.649 1.00 86.88 116 SER A N 1
ATOM 923 C CA . SER A 1 116 ? -1.639 3.481 -29.662 1.00 86.88 116 SER A CA 1
ATOM 924 C C . SER A 1 116 ? -0.726 3.241 -28.456 1.00 86.88 116 SER A C 1
ATOM 926 O O . SER A 1 116 ? -1.175 2.930 -27.351 1.00 86.88 116 SER A O 1
ATOM 928 N N . PHE A 1 117 ? 0.581 3.376 -28.677 1.00 79.62 117 PHE A N 1
ATOM 929 C CA . PHE A 1 117 ? 1.597 3.296 -27.632 1.00 79.62 117 PHE A CA 1
ATOM 930 C C . PHE A 1 117 ? 2.362 4.621 -27.601 1.00 79.62 117 PHE A C 1
ATOM 932 O O . PHE A 1 117 ? 2.969 4.982 -28.608 1.00 79.62 117 PHE A O 1
ATOM 939 N N . GLU A 1 118 ? 2.316 5.320 -26.466 1.00 56.47 118 GLU A N 1
ATOM 940 C CA . GLU A 1 118 ? 3.189 6.462 -26.144 1.00 56.47 118 GLU A CA 1
ATOM 941 C C . GLU A 1 118 ? 4.560 6.000 -25.621 1.00 56.47 118 GLU A C 1
ATOM 943 O O . GLU A 1 118 ? 4.629 4.944 -24.937 1.00 56.47 118 GLU A O 1
#

Foldseek 3Di:
DDPVVVLVVLLVCLDPVNQDLVPDVLSVVVVVVDDPVPDDLVNDDPVCNPDDPVRNVVVSVVVNVVSNVSSVVSVVVVVVVVVVVVVVCVVPPDPDDPVVVVVVVVVVVVVVVVDDDD

Secondary structure (DSSP, 8-state):
--HHHHHHHHHHHTSTT---TTT-HHHHHHTTSS-GGGS-GGGS-HHHHTS-HHHHHHHHHHHHHHHHHHHHHHHHHHHHHHHHHHHHHHHT--TT-HHHHHHHHHHHHHHTTT----

Radius of gyration: 22.04 Å; chains: 1; bounding box: 42×25×63 Å

Sequence (118 aa):
MSSGSLVQRSVAKASKQYVNAAWDLVDAVDNGSVKLEDVKEKDLPNEMKKMSTKERAAYVESTLKKRKELQKKINTLNKERRAYVEKERKKNAQEGTLDLAIIKSIREQAVKKEFSFE